Protein AF-F2JJG0-F1 (afdb_monomer_lite)

Sequence (63 aa):
MAENTQLTGSINEEKNTGTVKLTLDATSKWTLTGDSYLSEFNGDLANITTNGYKLYVNGKLAK

pLDDT: mean 89.52, std 10.01, range [46.75, 96.62]

InterPro domains:
  IPR012332 Autotransporter, pectate lyase C-like domain superfamily [G3DSA:2.160.20.20] (1-62)

Structure (mmCIF, N/CA/C/O backbone):
data_AF-F2JJG0-F1
#
_entry.id   AF-F2JJG0-F1
#
loop_
_atom_site.group_PDB
_atom_site.id
_atom_site.type_symbol
_atom_site.label_atom_id
_atom_site.label_alt_id
_atom_site.label_comp_id
_atom_site.label_asym_id
_atom_site.label_entity_id
_atom_site.label_seq_id
_atom_site.pdbx_PDB_ins_code
_atom_site.Cartn_x
_atom_site.Cartn_y
_atom_site.Cartn_z
_atom_site.occupancy
_atom_site.B_iso_or_equiv
_atom_site.auth_seq_id
_atom_site.auth_comp_id
_atom_site.auth_asym_id
_atom_site.auth_atom_id
_atom_site.pdbx_PDB_model_num
ATOM 1 N N . MET A 1 1 ? 16.318 11.680 -7.084 1.00 46.75 1 MET A N 1
ATOM 2 C CA . MET A 1 1 ? 15.066 10.914 -6.912 1.00 46.75 1 MET A CA 1
ATOM 3 C C . MET A 1 1 ? 15.325 9.928 -5.785 1.00 46.75 1 MET A C 1
ATOM 5 O O . MET A 1 1 ? 16.479 9.550 -5.626 1.00 46.75 1 MET A O 1
ATOM 9 N N . ALA A 1 2 ? 14.359 9.672 -4.901 1.00 51.16 2 ALA A N 1
ATOM 10 C CA . ALA A 1 2 ? 14.597 8.911 -3.670 1.00 51.16 2 ALA A CA 1
ATOM 11 C C . ALA A 1 2 ? 14.613 7.400 -3.962 1.00 51.16 2 ALA A C 1
ATOM 13 O O . ALA A 1 2 ? 13.700 6.672 -3.587 1.00 51.16 2 ALA A O 1
ATOM 14 N N . GLU A 1 3 ? 15.646 6.965 -4.680 1.00 55.16 3 GLU A N 1
ATOM 15 C CA . GLU A 1 3 ? 15.950 5.557 -4.930 1.00 55.16 3 GLU A CA 1
ATOM 16 C C . GLU A 1 3 ? 16.132 4.845 -3.573 1.00 55.16 3 GLU A C 1
ATOM 18 O O . GLU A 1 3 ? 16.834 5.369 -2.711 1.00 55.16 3 GLU A O 1
ATOM 23 N N . ASN A 1 4 ? 15.542 3.658 -3.384 1.00 68.56 4 ASN A N 1
ATOM 24 C CA . ASN A 1 4 ? 15.643 2.823 -2.167 1.00 68.56 4 ASN A CA 1
ATOM 25 C C . ASN A 1 4 ? 14.789 3.213 -0.935 1.00 68.56 4 ASN A C 1
ATOM 27 O O . ASN A 1 4 ? 15.016 2.705 0.167 1.00 68.56 4 ASN A O 1
ATOM 31 N N . THR A 1 5 ? 13.749 4.031 -1.079 1.00 82.31 5 THR A N 1
ATOM 32 C CA . THR A 1 5 ? 12.942 4.410 0.093 1.00 82.31 5 THR A CA 1
ATOM 33 C C . THR A 1 5 ? 12.213 3.205 0.706 1.00 82.31 5 THR A C 1
ATOM 35 O O . THR A 1 5 ? 11.501 2.460 0.029 1.00 82.31 5 THR A O 1
ATOM 38 N N . GLN A 1 6 ? 12.373 3.015 2.017 1.00 89.00 6 GLN A N 1
ATOM 39 C CA . GLN A 1 6 ? 11.581 2.066 2.795 1.00 89.00 6 GLN A CA 1
ATOM 40 C C . GLN A 1 6 ? 10.541 2.829 3.604 1.00 89.00 6 GLN A C 1
ATOM 42 O O . GLN A 1 6 ? 10.875 3.574 4.524 1.00 89.00 6 GLN A O 1
ATOM 47 N N . LEU A 1 7 ? 9.273 2.629 3.262 1.00 90.75 7 LEU A N 1
ATOM 48 C CA . LEU A 1 7 ? 8.153 3.089 4.062 1.00 90.75 7 LEU A CA 1
ATOM 49 C C . LEU A 1 7 ? 7.760 1.965 5.021 1.00 90.75 7 LEU A C 1
ATOM 51 O O . LEU A 1 7 ? 7.445 0.859 4.589 1.00 90.75 7 LEU A O 1
ATOM 55 N N . THR A 1 8 ? 7.747 2.244 6.317 1.00 93.75 8 THR A N 1
ATOM 56 C CA . THR A 1 8 ? 7.166 1.344 7.318 1.00 93.75 8 THR A CA 1
ATOM 57 C C . THR A 1 8 ? 6.091 2.121 8.043 1.00 93.75 8 THR A C 1
ATOM 59 O O . THR A 1 8 ? 6.385 3.130 8.680 1.00 93.75 8 THR A O 1
ATOM 62 N N . GLY A 1 9 ? 4.847 1.691 7.893 1.00 93.38 9 GLY A N 1
ATOM 63 C CA . GLY A 1 9 ? 3.714 2.434 8.414 1.00 93.38 9 GLY A CA 1
ATOM 64 C C . GLY A 1 9 ? 2.418 2.055 7.726 1.00 93.38 9 GLY A C 1
ATOM 65 O O . GLY A 1 9 ? 2.392 1.281 6.768 1.00 93.38 9 GLY A O 1
ATOM 66 N N . SER A 1 10 ? 1.344 2.655 8.195 1.00 93.81 10 SER A N 1
ATOM 67 C CA . SER A 1 10 ? 0.010 2.530 7.632 1.00 93.81 10 SER A CA 1
ATOM 68 C C . SER A 1 10 ? -0.458 3.886 7.125 1.00 93.81 10 SER A C 1
ATOM 70 O O . SER A 1 10 ? -0.081 4.938 7.641 1.00 93.81 10 SER A O 1
ATOM 72 N N . ILE A 1 11 ? -1.244 3.868 6.053 1.00 93.06 11 ILE A N 1
ATOM 73 C CA . ILE A 1 11 ? -1.746 5.083 5.418 1.00 93.06 11 ILE A CA 1
ATOM 74 C C . ILE A 1 11 ? -3.256 5.121 5.574 1.00 93.06 11 ILE A C 1
ATOM 76 O O . ILE A 1 11 ? -3.954 4.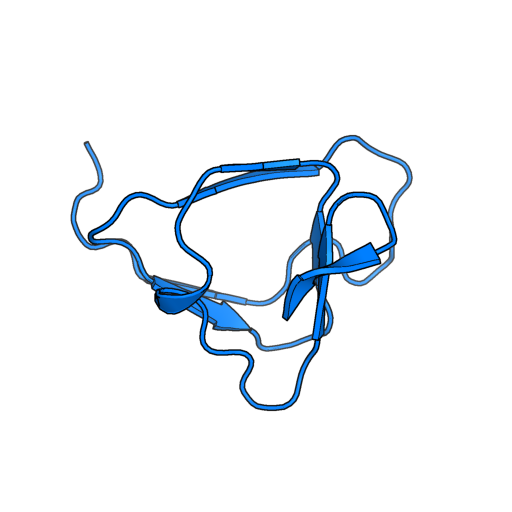207 5.136 1.00 93.06 11 ILE A O 1
ATOM 80 N N . ASN A 1 12 ? -3.750 6.232 6.119 1.00 92.00 12 ASN A N 1
ATOM 81 C CA . ASN A 1 12 ? -5.175 6.518 6.240 1.00 92.00 12 ASN A CA 1
ATOM 82 C C . ASN A 1 12 ? -5.959 5.454 7.033 1.00 92.00 12 ASN A C 1
ATOM 84 O O . ASN A 1 12 ? -7.052 5.066 6.631 1.00 92.00 12 ASN A O 1
ATOM 88 N N . GLU A 1 13 ? -5.408 4.988 8.156 1.00 87.38 13 GLU A N 1
ATOM 89 C CA . GLU A 1 13 ? -6.032 3.972 9.027 1.00 87.38 13 GLU A CA 1
ATOM 90 C C . GLU A 1 13 ? -7.463 4.335 9.441 1.00 87.38 13 GLU A C 1
ATOM 92 O O . GLU A 1 13 ? -8.345 3.480 9.494 1.00 87.38 13 GLU A O 1
ATOM 97 N N . GLU A 1 14 ? -7.711 5.624 9.666 1.00 86.12 14 GLU A N 1
ATOM 98 C CA . GLU A 1 14 ? -9.009 6.157 10.085 1.00 86.12 14 GLU A CA 1
ATOM 99 C C . GLU A 1 14 ? -10.019 6.298 8.933 1.00 86.12 14 GLU A C 1
ATOM 101 O O . GLU A 1 14 ? -11.148 6.728 9.162 1.00 86.12 14 GLU A O 1
ATOM 106 N N . LYS A 1 15 ? -9.650 5.941 7.690 1.00 83.56 15 LYS A N 1
ATOM 107 C CA . LYS A 1 15 ? -10.479 6.142 6.484 1.00 83.56 15 LYS A CA 1
ATOM 108 C C . LYS A 1 15 ? -10.977 7.584 6.357 1.00 83.56 15 LYS A C 1
ATOM 110 O O . LYS A 1 15 ? -12.142 7.824 6.032 1.00 83.56 15 LYS A O 1
ATOM 115 N N . ASN A 1 16 ? -10.090 8.545 6.596 1.00 83.12 16 ASN A N 1
ATOM 116 C CA . ASN A 1 16 ? -10.406 9.954 6.430 1.00 83.12 16 ASN A CA 1
ATOM 117 C C . ASN A 1 16 ? -10.927 10.214 5.011 1.00 83.12 16 ASN A C 1
ATOM 119 O O . ASN A 1 16 ? -10.423 9.671 4.021 1.00 83.12 16 ASN A O 1
ATOM 123 N N . THR A 1 17 ? -11.961 11.051 4.923 1.00 71.75 17 THR A N 1
ATOM 124 C CA . THR A 1 17 ? -12.604 11.426 3.664 1.00 71.75 17 THR A CA 1
ATOM 125 C C . THR A 1 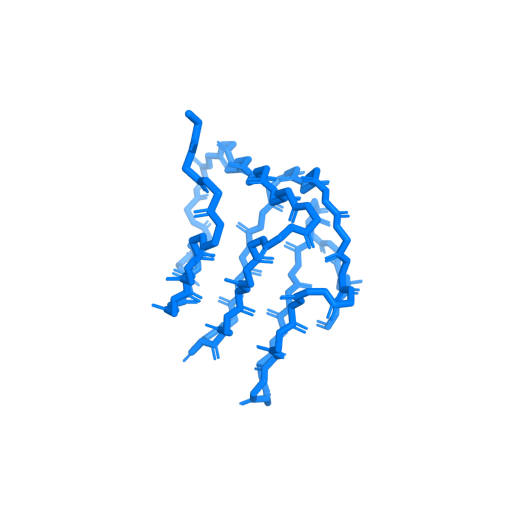17 ? -11.680 12.367 2.894 1.00 71.75 17 THR A C 1
ATOM 127 O O . THR A 1 17 ? -11.697 13.579 3.089 1.00 71.75 17 THR A O 1
ATOM 130 N N . GLY A 1 18 ? -10.826 11.804 2.044 1.00 82.56 18 GLY A N 1
ATOM 131 C CA . GLY A 1 18 ? -9.854 12.538 1.243 1.00 82.56 18 GLY A CA 1
ATOM 132 C C . GLY A 1 18 ? -9.235 11.643 0.175 1.00 82.56 18 GLY A C 1
ATOM 133 O O . GLY A 1 18 ? -9.278 10.418 0.272 1.00 82.56 18 GLY A O 1
ATOM 134 N N . THR A 1 19 ? -8.679 12.254 -0.873 1.00 88.88 19 THR A N 1
ATOM 135 C CA . THR A 1 19 ? -7.986 11.497 -1.923 1.00 88.88 19 THR A CA 1
ATOM 136 C C . THR A 1 19 ? -6.566 11.204 -1.467 1.00 88.88 19 THR A C 1
ATOM 138 O O . THR A 1 19 ? -5.744 12.116 -1.403 1.00 88.88 19 THR A O 1
ATOM 141 N N . VAL A 1 20 ? -6.268 9.939 -1.172 1.00 92.00 20 VAL A N 1
ATOM 142 C CA . VAL A 1 20 ? -4.919 9.514 -0.780 1.00 92.00 20 VAL A CA 1
ATOM 143 C C . VAL A 1 20 ? -4.289 8.745 -1.929 1.00 92.00 20 VAL A C 1
ATOM 145 O O . VAL A 1 20 ? -4.778 7.682 -2.315 1.00 92.00 20 VAL A O 1
ATOM 148 N N . LYS A 1 21 ? -3.219 9.300 -2.498 1.00 92.31 21 LYS A N 1
ATOM 149 C CA . LYS A 1 21 ? -2.481 8.691 -3.607 1.00 92.31 21 LYS A CA 1
ATOM 150 C C . LYS A 1 21 ? -1.082 8.319 -3.150 1.00 92.31 21 LYS A C 1
ATOM 152 O O . LYS A 1 21 ? -0.404 9.149 -2.550 1.00 92.31 21 LYS A O 1
ATOM 157 N N . LEU A 1 22 ? -0.650 7.103 -3.466 1.00 91.50 22 LEU A N 1
ATOM 158 C CA . LEU A 1 22 ? 0.719 6.656 -3.229 1.00 91.50 22 LEU A CA 1
ATOM 159 C C . LEU A 1 22 ? 1.349 6.212 -4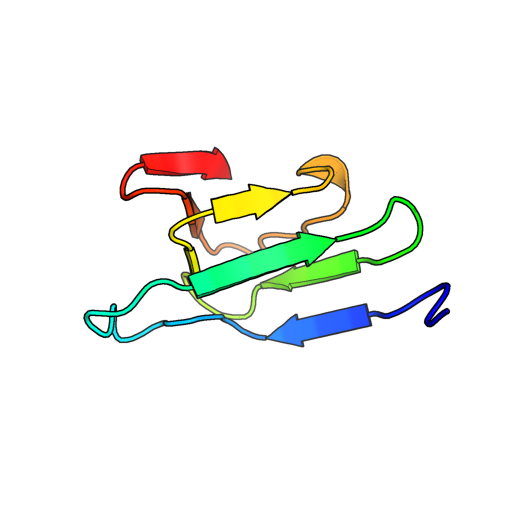.546 1.00 91.50 22 LEU A C 1
ATOM 161 O O . LEU A 1 22 ? 0.774 5.390 -5.260 1.00 91.50 22 LEU A O 1
ATOM 165 N N . THR A 1 23 ? 2.544 6.724 -4.827 1.00 92.00 23 THR A N 1
ATOM 166 C CA . THR A 1 23 ? 3.391 6.236 -5.915 1.00 92.00 23 THR A CA 1
ATOM 167 C C . THR A 1 23 ? 4.590 5.529 -5.305 1.00 92.00 23 THR A C 1
ATOM 169 O O . THR A 1 23 ? 5.333 6.138 -4.538 1.00 92.00 23 THR A O 1
ATOM 172 N N . LEU A 1 24 ? 4.757 4.251 -5.631 1.00 90.62 24 LEU A N 1
ATOM 173 C CA . LEU A 1 24 ? 5.860 3.418 -5.179 1.00 90.62 24 LEU A CA 1
ATOM 174 C C . LEU A 1 24 ? 6.654 2.976 -6.406 1.00 90.62 24 LEU A C 1
ATOM 176 O O . LEU A 1 24 ? 6.153 2.225 -7.243 1.00 90.62 24 LEU 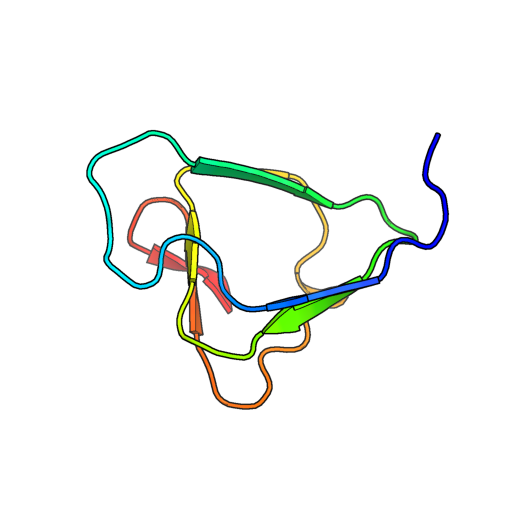A O 1
ATOM 180 N N . ASP A 1 25 ? 7.883 3.466 -6.527 1.00 90.00 25 ASP A N 1
ATOM 181 C CA . ASP A 1 25 ? 8.784 3.016 -7.583 1.00 90.00 25 ASP A CA 1
ATOM 182 C C . ASP A 1 25 ? 9.245 1.560 -7.363 1.00 90.00 25 ASP A C 1
ATOM 184 O O . ASP A 1 25 ? 9.037 0.955 -6.308 1.00 90.00 25 ASP A O 1
ATOM 188 N N . ALA A 1 26 ? 9.891 0.988 -8.382 1.00 87.56 26 ALA A N 1
ATOM 189 C CA . ALA A 1 26 ? 10.326 -0.408 -8.373 1.00 87.56 26 ALA A CA 1
ATOM 190 C C . ALA A 1 26 ? 11.404 -0.726 -7.316 1.00 87.56 26 ALA A C 1
ATOM 192 O O . ALA A 1 26 ? 11.573 -1.892 -6.962 1.00 87.56 26 ALA A O 1
ATOM 193 N N . THR A 1 27 ? 12.133 0.277 -6.820 1.00 89.06 27 THR A N 1
ATOM 194 C CA . THR A 1 27 ? 13.214 0.105 -5.831 1.00 89.06 27 THR A CA 1
ATOM 195 C C . THR A 1 27 ? 12.740 0.303 -4.393 1.00 89.06 27 THR A C 1
ATOM 197 O O . THR A 1 27 ? 13.388 -0.158 -3.451 1.00 89.06 27 THR A O 1
ATOM 200 N N . SER A 1 28 ? 11.612 0.986 -4.229 1.00 90.31 28 SER A N 1
ATOM 201 C CA . SER A 1 28 ? 11.022 1.331 -2.950 1.00 90.31 28 SER A CA 1
ATOM 202 C C . SER A 1 28 ? 10.177 0.185 -2.406 1.00 90.31 28 SER A C 1
ATOM 204 O O . SER A 1 28 ? 9.574 -0.589 -3.149 1.00 90.31 28 SER A O 1
ATOM 206 N N . LYS A 1 29 ? 10.126 0.071 -1.077 1.00 92.31 29 LYS A N 1
ATOM 207 C CA . LYS A 1 29 ? 9.353 -0.961 -0.374 1.00 92.31 29 LYS A CA 1
ATOM 208 C C . LYS A 1 29 ? 8.415 -0.333 0.636 1.00 92.31 29 LYS A C 1
ATOM 210 O O . LYS A 1 29 ? 8.770 0.654 1.275 1.00 92.31 29 LYS A O 1
ATOM 215 N N . TRP A 1 30 ? 7.255 -0.953 0.825 1.00 94.88 30 TRP A N 1
ATOM 216 C CA . TRP A 1 30 ? 6.311 -0.560 1.862 1.00 94.88 30 TRP A CA 1
ATOM 217 C C . TRP A 1 30 ? 5.950 -1.744 2.757 1.00 94.88 30 TRP A C 1
ATOM 219 O O . TRP A 1 30 ? 5.390 -2.734 2.297 1.00 94.88 30 TRP A O 1
ATOM 229 N N . THR A 1 31 ? 6.262 -1.642 4.043 1.00 95.56 31 THR A N 1
ATOM 230 C CA . THR A 1 31 ? 5.835 -2.599 5.067 1.00 95.56 31 THR A CA 1
ATOM 231 C C . THR A 1 31 ? 4.652 -2.021 5.831 1.00 95.56 31 THR A C 1
ATOM 233 O O . THR A 1 31 ? 4.788 -0.994 6.500 1.00 95.56 31 THR A O 1
ATOM 236 N N . LEU A 1 32 ? 3.500 -2.684 5.745 1.00 95.94 32 LEU A N 1
ATOM 237 C CA . LEU A 1 32 ? 2.303 -2.282 6.475 1.00 95.94 32 LEU A CA 1
ATOM 238 C C . LEU A 1 32 ? 2.460 -2.594 7.964 1.00 95.94 32 LEU A C 1
ATOM 240 O O . LEU A 1 32 ? 2.896 -3.679 8.353 1.00 95.94 32 LEU A O 1
ATOM 244 N N . THR A 1 33 ? 2.052 -1.648 8.800 1.00 95.81 33 THR A N 1
ATOM 245 C CA . THR A 1 33 ? 1.905 -1.835 10.254 1.00 95.81 33 THR A CA 1
ATOM 246 C C . THR A 1 33 ? 0.449 -1.758 10.710 1.00 95.81 33 THR A C 1
ATOM 248 O O . THR A 1 33 ? 0.185 -1.887 11.900 1.00 95.81 33 THR A O 1
ATOM 251 N N . GLY A 1 34 ? -0.471 -1.561 9.764 1.00 95.44 34 GLY A N 1
ATOM 252 C CA . GLY A 1 34 ? -1.905 -1.402 9.967 1.00 95.44 34 GLY A CA 1
ATOM 253 C C . GLY A 1 34 ? -2.654 -1.467 8.633 1.00 95.44 34 GLY A C 1
ATOM 254 O O . GLY A 1 34 ? -2.052 -1.336 7.557 1.00 95.44 34 GLY A O 1
ATOM 255 N N . ASP A 1 35 ? -3.971 -1.660 8.697 1.00 95.19 35 ASP A N 1
ATOM 256 C CA . ASP A 1 35 ? -4.829 -1.629 7.511 1.00 95.19 35 ASP A CA 1
ATOM 257 C C . ASP A 1 35 ? -4.758 -0.249 6.849 1.00 95.19 35 ASP A C 1
ATOM 259 O O . ASP A 1 35 ? -4.940 0.779 7.500 1.00 95.19 35 ASP A O 1
ATOM 263 N N . SER A 1 36 ? -4.490 -0.225 5.545 1.00 95.19 36 SER A N 1
ATOM 264 C CA . SER A 1 36 ? -4.241 1.018 4.812 1.00 95.19 36 SER A CA 1
ATOM 265 C C . SER A 1 36 ? -5.263 1.255 3.709 1.00 95.19 36 SER A C 1
ATOM 267 O O . SER A 1 36 ? -5.684 0.320 3.028 1.00 95.19 36 SER A O 1
ATOM 269 N N . TYR A 1 37 ? -5.640 2.519 3.510 1.00 95.00 37 TYR A N 1
ATOM 270 C CA . TYR A 1 37 ? -6.733 2.919 2.622 1.00 95.00 37 TYR A CA 1
ATOM 271 C C . TYR A 1 37 ? -6.289 4.015 1.656 1.00 95.00 37 TYR A C 1
ATOM 273 O O . TYR A 1 37 ? -6.202 5.194 2.001 1.00 95.00 37 TYR A O 1
ATOM 281 N N . LEU A 1 38 ? -6.048 3.622 0.412 1.00 93.75 38 LEU A N 1
ATOM 282 C CA . LEU A 1 38 ? -5.677 4.511 -0.679 1.00 93.75 38 LEU A CA 1
ATOM 283 C C . LEU A 1 38 ? -6.860 4.730 -1.619 1.00 93.75 38 LEU A C 1
ATOM 285 O O . LEU A 1 38 ? -7.677 3.841 -1.851 1.00 93.75 38 LEU A O 1
ATOM 289 N N . SER A 1 39 ? -6.928 5.911 -2.216 1.00 94.31 39 SER A N 1
ATOM 290 C CA . SER A 1 39 ? -7.798 6.179 -3.362 1.00 94.31 39 SER A CA 1
ATOM 291 C C . SER A 1 39 ? -7.138 5.721 -4.660 1.00 94.31 39 SER A C 1
ATOM 293 O O . SER A 1 39 ? -7.817 5.214 -5.547 1.00 94.31 39 SER A O 1
ATOM 295 N N . GLU A 1 40 ? -5.814 5.859 -4.755 1.00 93.94 40 GLU A N 1
ATOM 296 C CA . GLU A 1 40 ? -5.032 5.498 -5.936 1.00 93.94 40 GLU A CA 1
ATOM 297 C C . GLU A 1 40 ? -3.655 4.971 -5.520 1.00 93.94 40 GLU A C 1
ATOM 299 O O . GLU A 1 40 ? -3.003 5.533 -4.636 1.00 93.94 40 GLU A O 1
ATOM 304 N N . PHE A 1 41 ? -3.210 3.895 -6.163 1.00 93.88 41 PHE A N 1
ATOM 305 C CA . PHE A 1 41 ? -1.885 3.322 -5.961 1.00 93.88 41 PHE A CA 1
ATOM 306 C C . PHE A 1 41 ? -1.203 3.142 -7.314 1.00 93.88 41 PHE A C 1
ATOM 308 O O . PHE A 1 41 ? -1.742 2.469 -8.191 1.00 93.88 41 PHE A O 1
ATOM 315 N N . ASN A 1 42 ? -0.022 3.737 -7.463 1.00 93.75 42 ASN A N 1
ATOM 316 C CA . ASN A 1 42 ? 0.808 3.646 -8.657 1.00 93.75 42 ASN A CA 1
ATOM 317 C C . ASN A 1 42 ? 2.132 2.971 -8.289 1.00 93.75 42 ASN A C 1
ATOM 319 O O . ASN A 1 42 ? 3.040 3.618 -7.778 1.00 93.75 42 ASN A O 1
ATOM 323 N N . GLY A 1 43 ? 2.242 1.668 -8.518 1.00 90.94 43 GLY A N 1
ATOM 324 C CA . GLY A 1 43 ? 3.435 0.898 -8.180 1.00 90.94 43 GLY A CA 1
ATOM 325 C C . GLY A 1 43 ? 3.183 -0.600 -8.261 1.00 90.94 43 GLY A C 1
ATOM 326 O O . GLY A 1 43 ? 2.121 -1.034 -8.710 1.00 90.94 43 GLY A O 1
ATOM 327 N N . ASP A 1 44 ? 4.150 -1.390 -7.799 1.00 92.62 44 ASP A N 1
ATOM 328 C CA . ASP A 1 44 ? 4.023 -2.846 -7.747 1.00 92.62 44 ASP A CA 1
ATOM 329 C C . ASP A 1 44 ? 3.609 -3.321 -6.344 1.00 92.62 44 ASP A C 1
ATOM 331 O O . ASP A 1 44 ? 4.260 -3.026 -5.340 1.00 92.62 44 ASP A O 1
ATOM 335 N N . LEU A 1 45 ? 2.531 -4.106 -6.272 1.00 91.81 45 LEU A N 1
ATOM 336 C CA . LEU A 1 45 ? 2.067 -4.752 -5.042 1.00 91.81 45 LEU A CA 1
ATOM 337 C C . LEU A 1 45 ? 3.030 -5.840 -4.534 1.00 91.81 45 LEU A C 1
ATOM 339 O O . LEU A 1 45 ? 2.880 -6.310 -3.404 1.00 91.81 45 LEU A O 1
ATOM 343 N N . ALA A 1 46 ? 3.984 -6.295 -5.350 1.00 93.38 46 ALA A N 1
ATOM 344 C CA . ALA A 1 46 ? 5.075 -7.170 -4.925 1.00 93.38 46 ALA A CA 1
ATOM 345 C C . ALA A 1 46 ? 6.052 -6.458 -3.974 1.00 93.38 46 ALA A C 1
ATOM 347 O O . ALA A 1 46 ? 6.643 -7.105 -3.111 1.00 93.38 46 ALA A O 1
ATOM 348 N N . ASN A 1 47 ? 6.158 -5.129 -4.070 1.00 92.69 47 ASN A N 1
ATOM 349 C CA . ASN A 1 47 ? 6.995 -4.309 -3.192 1.00 92.69 47 ASN A CA 1
ATOM 350 C C . ASN A 1 47 ? 6.320 -3.971 -1.850 1.00 92.69 47 ASN A C 1
ATOM 352 O O . ASN A 1 47 ? 6.916 -3.288 -1.010 1.00 92.69 47 ASN A O 1
ATOM 356 N N . ILE A 1 48 ? 5.096 -4.463 -1.627 1.00 94.06 48 ILE A N 1
ATOM 357 C CA . ILE A 1 48 ? 4.337 -4.266 -0.392 1.00 94.06 48 ILE A CA 1
ATOM 358 C C . ILE A 1 48 ? 4.356 -5.541 0.449 1.00 94.06 48 ILE A C 1
ATOM 360 O O . ILE A 1 48 ? 3.888 -6.601 0.028 1.00 94.06 48 ILE A O 1
ATOM 364 N N . THR A 1 49 ? 4.849 -5.417 1.677 1.00 95.12 49 THR A N 1
ATOM 365 C CA . THR A 1 49 ? 4.790 -6.458 2.704 1.00 95.12 49 THR A CA 1
ATOM 366 C C . THR A 1 49 ? 3.630 -6.153 3.639 1.00 95.12 49 THR A C 1
ATOM 368 O O . THR A 1 49 ? 3.679 -5.189 4.397 1.00 95.12 49 THR A O 1
ATOM 371 N N . THR A 1 50 ? 2.578 -6.968 3.601 1.00 92.44 50 THR A N 1
ATOM 372 C CA . THR A 1 50 ? 1.363 -6.720 4.389 1.00 92.44 50 THR A CA 1
ATOM 373 C C . THR A 1 50 ? 1.530 -6.960 5.879 1.00 92.44 50 THR A C 1
ATOM 375 O O . THR A 1 50 ? 0.779 -6.396 6.662 1.00 92.44 50 THR A O 1
ATOM 378 N N . ASN A 1 51 ? 2.490 -7.796 6.284 1.00 93.38 51 ASN A N 1
ATOM 379 C CA . ASN A 1 51 ? 2.760 -8.106 7.690 1.00 93.38 51 ASN A CA 1
ATOM 380 C C . ASN A 1 51 ? 1.491 -8.480 8.502 1.00 93.38 51 ASN A C 1
ATOM 382 O O . ASN A 1 51 ? 1.383 -8.157 9.681 1.00 93.38 51 ASN A O 1
ATOM 386 N N . GLY A 1 52 ? 0.512 -9.129 7.854 1.00 94.06 52 GLY A N 1
ATOM 387 C CA . GLY A 1 52 ? -0.776 -9.518 8.451 1.00 94.06 52 GLY A CA 1
ATOM 388 C C . GLY A 1 52 ? -1.935 -8.526 8.265 1.00 94.06 52 GLY A C 1
ATOM 389 O O . GLY A 1 52 ? -3.071 -8.873 8.583 1.00 94.06 52 GLY A O 1
ATOM 390 N N . TYR A 1 53 ? -1.677 -7.339 7.717 1.00 96.62 53 TYR A N 1
ATOM 391 C CA . TYR A 1 53 ? -2.669 -6.293 7.449 1.00 96.62 53 TYR A CA 1
ATOM 392 C C . TYR A 1 53 ? -3.169 -6.305 6.005 1.00 96.62 53 TYR A C 1
ATOM 394 O O . TYR A 1 53 ? -2.714 -7.092 5.177 1.00 96.62 53 TYR A O 1
ATOM 402 N N . LYS A 1 54 ? -4.123 -5.428 5.695 1.00 95.56 54 LYS A N 1
ATOM 403 C CA . LYS A 1 54 ? -4.739 -5.333 4.370 1.00 95.56 54 LYS A CA 1
ATOM 404 C C . LYS A 1 54 ? -4.518 -3.970 3.743 1.00 95.56 54 LYS A C 1
ATOM 406 O O . LYS A 1 54 ? -4.612 -2.936 4.407 1.00 95.56 54 LYS A O 1
ATOM 411 N N . LEU A 1 55 ? -4.294 -3.967 2.435 1.00 95.12 55 LEU A N 1
ATOM 412 C CA . LEU A 1 55 ? -4.307 -2.748 1.639 1.00 95.12 55 LEU A CA 1
ATOM 413 C C . LEU A 1 55 ? -5.613 -2.661 0.863 1.00 95.12 55 LEU A C 1
ATOM 415 O O . LEU A 1 55 ? -5.947 -3.560 0.092 1.00 95.12 55 LEU A O 1
ATOM 419 N N . TYR A 1 56 ? -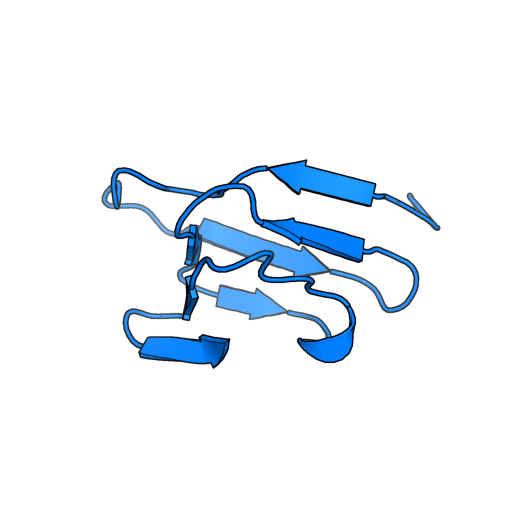6.306 -1.538 0.996 1.00 95.12 56 TYR A N 1
ATOM 420 C CA . TYR A 1 56 ? -7.474 -1.210 0.197 1.00 95.12 56 TYR A CA 1
ATOM 421 C C . TYR A 1 56 ? -7.144 -0.066 -0.753 1.00 95.12 56 TYR A C 1
ATOM 423 O O . TYR A 1 56 ? -6.673 0.984 -0.325 1.00 95.12 56 TYR A O 1
ATOM 431 N N . VAL A 1 57 ? -7.430 -0.251 -2.039 1.00 94.44 57 VAL A N 1
ATOM 432 C CA . VAL A 1 57 ? -7.296 0.787 -3.064 1.00 94.44 57 VAL A CA 1
ATOM 433 C C . VAL A 1 57 ? -8.668 1.038 -3.669 1.00 94.44 57 VAL A C 1
ATOM 435 O O . VAL A 1 57 ? -9.351 0.109 -4.100 1.00 94.44 57 VAL A O 1
ATOM 438 N N . ASN A 1 58 ? -9.099 2.297 -3.655 1.00 92.88 58 ASN A N 1
ATOM 439 C CA . ASN A 1 58 ? -10.426 2.725 -4.087 1.00 92.88 58 ASN A CA 1
ATOM 440 C C . ASN A 1 58 ? -11.557 1.906 -3.421 1.00 92.88 58 ASN A C 1
ATOM 442 O O . ASN A 1 58 ? -12.493 1.440 -4.071 1.00 92.88 58 ASN A O 1
ATOM 446 N N . GLY A 1 59 ? -11.410 1.646 -2.117 1.00 90.44 59 GLY A N 1
ATOM 447 C CA . GLY A 1 59 ? -12.368 0.876 -1.315 1.00 90.44 59 GLY A CA 1
ATOM 448 C C . GLY A 1 59 ? -12.377 -0.640 -1.561 1.00 90.44 59 GLY A C 1
ATOM 449 O O . GLY A 1 59 ? -13.190 -1.336 -0.956 1.00 90.44 59 GLY A O 1
ATOM 450 N N . LYS A 1 60 ? -11.493 -1.176 -2.410 1.00 93.56 60 LYS A N 1
ATOM 451 C CA . LYS A 1 60 ? -11.392 -2.614 -2.703 1.00 93.56 60 LYS A CA 1
ATOM 452 C C . LYS A 1 60 ? -10.108 -3.198 -2.140 1.00 93.56 60 LYS A C 1
ATOM 454 O O . LYS A 1 60 ? -9.069 -2.550 -2.204 1.00 93.56 60 LYS A O 1
ATOM 459 N N . LEU A 1 61 ? -10.173 -4.426 -1.628 1.00 94.94 61 LEU A N 1
ATOM 460 C CA . LEU A 1 61 ? -8.989 -5.150 -1.170 1.00 94.94 61 LEU A CA 1
ATOM 461 C C . LEU A 1 61 ? -8.027 -5.359 -2.347 1.00 94.94 61 LEU A C 1
ATOM 463 O O . LEU A 1 61 ? -8.400 -5.965 -3.350 1.00 94.94 61 LEU A O 1
ATOM 467 N N . ALA A 1 62 ? -6.812 -4.842 -2.213 1.00 93.56 62 ALA A N 1
ATOM 468 C CA . ALA A 1 62 ? -5.741 -4.951 -3.194 1.00 93.56 62 ALA A CA 1
ATOM 469 C C . ALA A 1 62 ? -4.663 -5.959 -2.766 1.00 93.56 62 ALA A C 1
ATOM 471 O O . ALA A 1 62 ? -4.075 -6.611 -3.629 1.00 93.56 62 ALA A O 1
ATOM 472 N N . LYS A 1 63 ? -4.401 -6.093 -1.458 1.00 93.50 63 LYS A N 1
ATOM 473 C CA . LYS A 1 6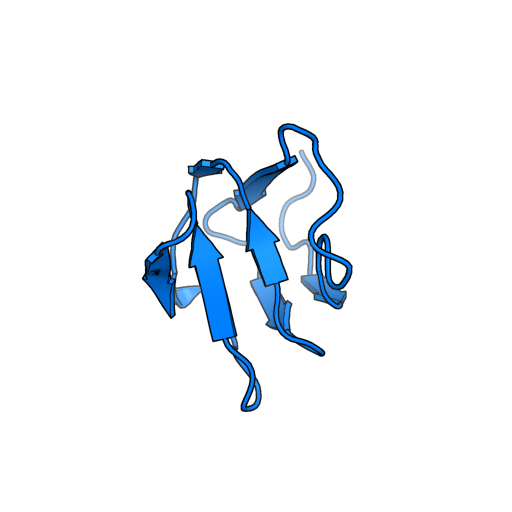3 ? -3.388 -6.995 -0.892 1.00 93.50 63 LYS A CA 1
ATOM 474 C C . LYS A 1 63 ? -3.763 -7.433 0.519 1.00 93.50 63 LYS A C 1
ATOM 476 O O . LYS A 1 63 ? -4.354 -6.596 1.242 1.00 93.50 63 LYS A O 1
#

Organism: Cellulosilyticum lentocellum (strain ATCC 49066 / DSM 5427 / NCIMB 11756 / RHM5) (NCBI:txid642492)

Radius of gyration: 10.92 Å; chains: 1; bounding box: 29×22×19 Å

Secondary structure (DSSP, 8-state):
--TT-EEES-S-TT--SS--EEE--TT-EEE-SS-EEESEEES-GGGEE-TT--EEETTEE--

Foldseek 3Di:
DPAQAEAEEAACQVVPPDAAEDEAEPRYAYEYPEAHEHQYYHYDPVRYHDVPYFYHYNNHTDD